Protein AF-A0A2D6TQH8-F1 (afdb_monomer_lite)

Structure (mmCIF, N/CA/C/O backbone):
data_AF-A0A2D6TQH8-F1
#
_entry.id   AF-A0A2D6TQH8-F1
#
loop_
_atom_site.group_PDB
_atom_site.id
_atom_site.type_symbol
_atom_site.label_atom_id
_atom_site.label_alt_id
_atom_site.label_comp_id
_atom_site.label_asym_id
_atom_site.label_entity_id
_atom_site.label_seq_id
_atom_site.pdbx_PDB_ins_code
_atom_site.Cartn_x
_atom_site.Cartn_y
_atom_site.Cartn_z
_atom_site.occupancy
_atom_site.B_iso_or_equiv
_atom_site.auth_seq_id
_atom_site.auth_comp_id
_atom_site.auth_asym_id
_atom_site.auth_atom_id
_atom_site.pdbx_PDB_model_num
ATOM 1 N N . MET A 1 1 ? 30.061 8.045 -12.617 1.00 56.84 1 MET A N 1
ATOM 2 C CA . MET A 1 1 ? 29.041 8.283 -13.658 1.00 56.84 1 MET A CA 1
ATOM 3 C C . MET A 1 1 ? 27.786 7.556 -13.220 1.00 56.84 1 MET A C 1
ATOM 5 O O . MET A 1 1 ? 27.907 6.406 -12.828 1.00 56.84 1 MET A O 1
ATOM 9 N N . VAL A 1 2 ? 26.632 8.225 -13.173 1.00 66.69 2 VAL A N 1
ATOM 10 C CA . VAL A 1 2 ? 25.347 7.520 -13.062 1.00 66.69 2 VAL A CA 1
ATOM 11 C C . VAL A 1 2 ? 25.075 6.978 -14.456 1.00 66.69 2 VAL A C 1
ATOM 13 O O . VAL A 1 2 ? 25.034 7.773 -15.393 1.00 66.69 2 VAL A O 1
ATOM 16 N N . ASP A 1 3 ? 24.977 5.659 -14.606 1.00 75.75 3 ASP A N 1
ATOM 17 C CA . ASP A 1 3 ? 24.680 5.060 -15.905 1.00 75.75 3 ASP A CA 1
ATOM 18 C C . ASP A 1 3 ? 23.343 5.597 -16.419 1.00 75.75 3 ASP A C 1
ATOM 20 O O . ASP A 1 3 ? 22.331 5.614 -15.707 1.00 75.75 3 ASP A O 1
ATOM 24 N N . GLU A 1 4 ? 23.348 6.094 -17.654 1.00 81.12 4 GLU A N 1
ATOM 25 C CA . GLU A 1 4 ? 22.143 6.603 -18.287 1.00 81.12 4 GLU A CA 1
ATOM 26 C C . GLU A 1 4 ? 21.173 5.444 -18.513 1.00 81.12 4 GLU A C 1
ATOM 28 O O . GLU A 1 4 ? 21.333 4.627 -19.419 1.00 81.12 4 GLU A O 1
ATOM 33 N N . LEU A 1 5 ? 20.145 5.378 -17.667 1.00 76.12 5 LEU A N 1
ATOM 34 C CA . LEU A 1 5 ? 19.058 4.419 -17.820 1.00 76.12 5 LEU A CA 1
ATOM 35 C C . LEU A 1 5 ? 18.413 4.565 -19.196 1.00 76.12 5 LEU A C 1
ATOM 37 O O . LEU A 1 5 ? 18.011 5.667 -19.600 1.00 76.12 5 LEU A O 1
ATOM 41 N N . LYS A 1 6 ? 18.235 3.431 -19.877 1.00 85.81 6 LYS A N 1
ATOM 42 C CA . LYS A 1 6 ? 17.532 3.400 -21.158 1.00 85.81 6 LYS A CA 1
ATOM 43 C C . LYS A 1 6 ? 16.090 3.882 -20.954 1.00 85.81 6 LYS A C 1
ATOM 45 O O . LYS A 1 6 ? 15.498 3.631 -19.900 1.00 85.81 6 LYS A O 1
ATOM 50 N N . PRO A 1 7 ? 15.464 4.528 -21.955 1.00 80.94 7 PRO A N 1
ATOM 51 C CA . PRO A 1 7 ? 14.090 5.026 -21.831 1.00 80.94 7 PRO A CA 1
ATOM 52 C C . PRO A 1 7 ? 13.079 3.962 -21.366 1.00 80.94 7 PRO A C 1
ATOM 54 O O . PRO A 1 7 ? 12.192 4.251 -20.565 1.00 80.94 7 PRO A O 1
ATOM 57 N N . ILE A 1 8 ? 13.259 2.712 -21.806 1.00 84.00 8 ILE A N 1
ATOM 58 C CA . ILE A 1 8 ? 12.422 1.565 -21.419 1.00 84.00 8 ILE A CA 1
ATOM 59 C C . ILE A 1 8 ? 12.549 1.263 -19.922 1.00 84.00 8 ILE A C 1
ATOM 61 O O . ILE A 1 8 ? 11.548 1.051 -19.239 1.00 84.00 8 ILE A O 1
ATOM 65 N N . GLU A 1 9 ? 13.772 1.290 -19.394 1.00 84.12 9 GLU A N 1
ATOM 66 C CA . GLU A 1 9 ? 14.041 1.031 -17.980 1.00 84.12 9 GLU A CA 1
ATOM 67 C C . GLU A 1 9 ? 13.422 2.133 -17.117 1.00 84.12 9 GLU A C 1
ATOM 69 O O . GLU A 1 9 ? 12.749 1.829 -16.134 1.00 84.12 9 GLU A O 1
ATOM 74 N N . LYS A 1 10 ? 13.540 3.405 -17.531 1.00 85.56 10 LYS A N 1
ATOM 75 C CA . LYS A 1 10 ? 12.887 4.540 -16.852 1.00 85.56 10 LYS A CA 1
ATOM 76 C C . LYS A 1 10 ? 11.368 4.370 -16.775 1.00 85.56 10 LYS A C 1
ATOM 78 O O . LYS A 1 10 ? 10.788 4.603 -15.712 1.00 85.56 10 LYS A O 1
ATOM 83 N N . SER A 1 11 ? 10.726 3.929 -17.861 1.00 85.69 11 SER A N 1
ATOM 84 C CA . SER A 1 11 ? 9.284 3.637 -17.866 1.00 85.69 11 SER A CA 1
ATOM 85 C C . SER A 1 11 ? 8.938 2.535 -16.865 1.00 85.69 11 SER A C 1
ATOM 87 O O . SER A 1 11 ? 8.070 2.716 -16.016 1.00 85.69 11 SER A O 1
ATOM 89 N N . TRP A 1 12 ? 9.681 1.427 -16.898 1.00 89.69 12 TRP A N 1
ATOM 90 C CA . TRP A 1 12 ? 9.498 0.299 -15.981 1.00 89.69 12 TRP A CA 1
ATOM 91 C C . TRP A 1 12 ? 9.680 0.675 -14.508 1.00 89.69 12 TRP A C 1
ATOM 93 O O . TRP A 1 12 ? 8.958 0.182 -13.639 1.00 89.69 12 TRP A O 1
ATOM 103 N N . PHE A 1 13 ? 10.653 1.532 -14.200 1.00 90.00 13 PHE A N 1
ATOM 104 C CA . PHE A 1 13 ? 10.841 2.051 -12.846 1.00 90.00 13 PHE A CA 1
ATOM 105 C C . PHE A 1 13 ? 9.678 2.945 -12.424 1.00 90.00 13 PHE A C 1
ATOM 107 O O . PHE A 1 13 ? 9.162 2.791 -11.319 1.00 90.00 13 PHE A O 1
ATOM 114 N N . THR A 1 14 ? 9.218 3.820 -13.317 1.00 91.44 14 THR A N 1
ATOM 115 C CA . THR A 1 14 ? 8.085 4.713 -13.049 1.00 91.44 14 THR A CA 1
ATOM 116 C C . THR A 1 14 ? 6.810 3.924 -12.750 1.00 91.44 14 THR A C 1
ATOM 118 O O . THR A 1 14 ? 6.098 4.240 -11.798 1.00 91.44 14 THR A O 1
ATOM 121 N N . ASP A 1 15 ? 6.537 2.858 -13.501 1.00 93.81 15 ASP A N 1
ATOM 122 C CA . ASP A 1 15 ? 5.350 2.029 -13.278 1.00 93.81 15 ASP A CA 1
ATOM 123 C C . ASP A 1 15 ? 5.429 1.236 -11.969 1.00 93.81 15 ASP A C 1
ATOM 125 O O . ASP A 1 15 ? 4.433 1.135 -11.249 1.00 93.81 15 ASP A O 1
ATOM 129 N N . ARG A 1 16 ? 6.622 0.756 -11.590 1.00 94.25 16 ARG A N 1
ATOM 130 C CA . ARG A 1 16 ? 6.845 0.133 -10.274 1.00 94.25 16 ARG A CA 1
ATOM 131 C C . ARG A 1 16 ? 6.635 1.113 -9.123 1.00 94.25 16 ARG A C 1
ATOM 133 O O . ARG A 1 16 ? 6.000 0.748 -8.136 1.00 94.25 16 ARG A O 1
ATOM 140 N N . ILE A 1 17 ? 7.112 2.351 -9.260 1.00 95.38 17 ILE A N 1
ATOM 141 C CA . ILE A 1 17 ? 6.891 3.409 -8.264 1.00 95.38 17 ILE A CA 1
ATOM 142 C C . ILE A 1 17 ? 5.392 3.684 -8.123 1.00 95.38 17 ILE A C 1
ATOM 144 O O . ILE A 1 17 ? 4.860 3.613 -7.019 1.00 95.38 17 ILE A O 1
ATOM 148 N N . ARG A 1 18 ? 4.685 3.891 -9.241 1.00 95.25 18 ARG A N 1
ATOM 149 C CA . ARG A 1 18 ? 3.231 4.123 -9.244 1.00 95.25 18 ARG A CA 1
ATOM 150 C C . ARG A 1 18 ? 2.453 2.979 -8.597 1.00 95.25 18 ARG A C 1
ATOM 152 O O . ARG A 1 18 ? 1.479 3.227 -7.888 1.00 95.25 18 ARG A O 1
ATOM 159 N N . LEU A 1 19 ? 2.856 1.731 -8.839 1.00 96.19 19 LEU A N 1
ATOM 160 C CA . LEU A 1 19 ? 2.239 0.565 -8.210 1.00 96.19 19 LEU A CA 1
ATOM 161 C C . LEU A 1 19 ? 2.453 0.572 -6.689 1.00 96.19 19 LEU A C 1
ATOM 163 O O . LEU A 1 19 ? 1.496 0.376 -5.939 1.00 96.19 19 LEU A O 1
ATOM 167 N N . GLY A 1 20 ? 3.682 0.838 -6.240 1.00 96.75 20 GLY A N 1
ATOM 168 C CA . GLY A 1 20 ? 4.015 0.951 -4.820 1.00 96.75 20 GLY A CA 1
ATOM 169 C C . GLY A 1 20 ? 3.236 2.067 -4.122 1.00 96.75 20 GLY A C 1
ATOM 170 O O . GLY A 1 20 ? 2.665 1.847 -3.057 1.00 96.75 20 GLY A O 1
ATOM 171 N N . GLU A 1 21 ? 3.131 3.240 -4.748 1.00 96.00 21 GLU A N 1
ATOM 172 C CA . GLU A 1 21 ? 2.353 4.366 -4.222 1.00 96.00 21 GLU A CA 1
ATOM 173 C C . GLU A 1 21 ? 0.868 4.028 -4.063 1.00 96.00 21 GLU A C 1
ATOM 175 O O . GLU A 1 21 ? 0.278 4.340 -3.027 1.00 96.00 21 GLU A O 1
ATOM 180 N N . ARG A 1 22 ? 0.258 3.362 -5.056 1.00 94.62 22 ARG A N 1
ATOM 181 C CA . ARG A 1 22 ? -1.138 2.899 -4.953 1.00 94.62 22 ARG A CA 1
ATOM 182 C C . ARG A 1 22 ? -1.310 1.901 -3.815 1.00 94.62 22 ARG A C 1
ATOM 184 O O . ARG A 1 22 ? -2.217 2.061 -3.008 1.00 94.62 22 ARG A O 1
ATOM 191 N N . TYR A 1 23 ? -0.413 0.922 -3.709 1.00 96.50 23 TYR A N 1
ATOM 192 C CA . TYR A 1 23 ? -0.458 -0.067 -2.634 1.00 96.50 23 TYR A CA 1
ATOM 193 C C . TYR A 1 23 ? -0.363 0.581 -1.244 1.00 96.50 23 TYR A C 1
ATOM 195 O O . TYR A 1 23 ? -1.108 0.216 -0.333 1.00 96.50 23 TYR A O 1
ATOM 203 N N . LEU A 1 24 ? 0.524 1.567 -1.076 1.00 94.81 24 LEU A N 1
ATOM 204 C CA . LEU A 1 24 ? 0.675 2.289 0.187 1.00 94.81 24 LEU A CA 1
ATOM 205 C C . LEU A 1 24 ? -0.561 3.131 0.516 1.00 94.81 24 LEU A C 1
ATOM 207 O O . LEU A 1 24 ? -1.004 3.112 1.665 1.00 94.81 24 LEU A O 1
ATOM 211 N N . ARG A 1 25 ? -1.156 3.815 -0.471 1.00 93.44 25 ARG A N 1
ATOM 212 C CA . ARG A 1 25 ? -2.426 4.540 -0.286 1.00 93.44 25 ARG A CA 1
ATOM 213 C C . ARG A 1 25 ? -3.546 3.602 0.157 1.00 93.44 25 ARG A C 1
ATOM 215 O O . ARG A 1 25 ? -4.168 3.868 1.178 1.00 93.44 25 ARG A O 1
ATOM 222 N N . ASP A 1 26 ? -3.709 2.457 -0.502 1.00 93.62 26 ASP A N 1
ATOM 223 C CA . ASP A 1 26 ? -4.710 1.456 -0.116 1.00 93.62 26 ASP A CA 1
ATOM 224 C C . ASP A 1 26 ? -4.484 0.926 1.309 1.00 93.62 26 ASP A C 1
ATOM 226 O O . ASP A 1 26 ? -5.436 0.670 2.052 1.00 93.62 26 ASP A O 1
ATOM 230 N N . CYS A 1 27 ? -3.224 0.743 1.719 1.00 91.19 27 CYS A N 1
ATOM 231 C CA . CYS A 1 27 ? -2.889 0.356 3.089 1.00 91.19 27 CYS A CA 1
ATOM 232 C C . CYS A 1 27 ? -3.297 1.436 4.097 1.00 91.19 27 CYS A C 1
ATOM 234 O O . CYS A 1 27 ? -3.909 1.115 5.121 1.00 91.19 27 CYS A O 1
ATOM 236 N N . ILE A 1 28 ? -2.991 2.702 3.801 1.00 91.12 28 ILE A N 1
ATOM 237 C CA . ILE A 1 28 ? -3.370 3.845 4.638 1.00 91.12 28 ILE A CA 1
ATOM 238 C C . ILE A 1 28 ? -4.891 3.937 4.740 1.00 91.12 28 ILE A C 1
ATOM 240 O O . ILE A 1 28 ? -5.408 4.017 5.852 1.00 91.12 28 ILE A O 1
ATOM 244 N N . ASP A 1 29 ? -5.611 3.829 3.626 1.00 88.81 29 ASP A N 1
ATOM 245 C CA . ASP A 1 29 ? -7.072 3.894 3.603 1.00 88.81 29 ASP A CA 1
ATOM 246 C C . ASP A 1 29 ? -7.693 2.747 4.402 1.00 88.81 29 ASP A C 1
ATOM 248 O O . ASP A 1 29 ? -8.632 2.952 5.172 1.00 88.81 29 ASP A O 1
ATOM 252 N N . LYS A 1 30 ? -7.143 1.530 4.312 1.00 89.38 30 LYS A N 1
ATOM 253 C CA . LYS A 1 30 ? -7.583 0.399 5.147 1.00 89.38 30 LYS A CA 1
ATOM 254 C C . LYS A 1 30 ? -7.370 0.666 6.635 1.00 89.38 30 LYS A C 1
ATOM 256 O O . LYS A 1 30 ? -8.238 0.321 7.436 1.00 89.38 30 LYS A O 1
ATOM 261 N N . ILE A 1 31 ? -6.242 1.259 7.023 1.00 87.25 31 ILE A N 1
ATOM 262 C CA .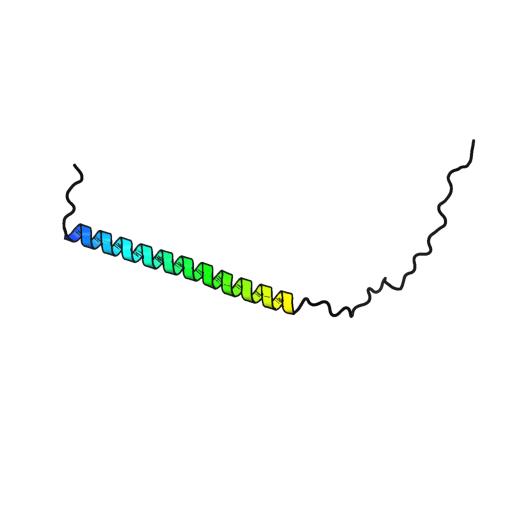 ILE A 1 31 ? -5.961 1.612 8.423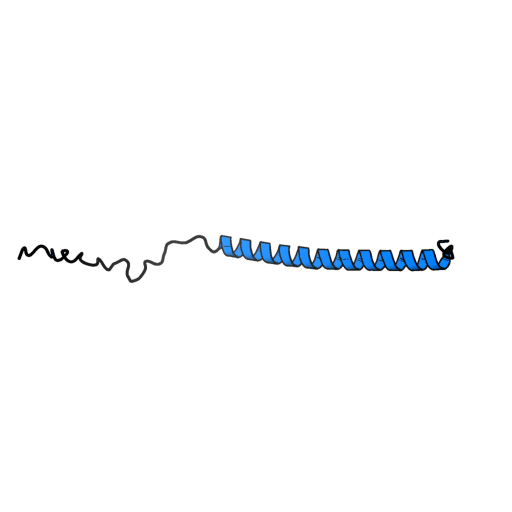 1.00 87.25 31 ILE A CA 1
ATOM 263 C C . ILE A 1 31 ? -6.894 2.738 8.886 1.00 87.25 31 ILE A C 1
ATOM 265 O O . ILE A 1 31 ? -7.525 2.624 9.938 1.00 87.25 31 ILE A O 1
ATOM 269 N N . ALA A 1 32 ? -7.038 3.795 8.089 1.00 82.75 32 ALA A N 1
ATOM 270 C CA . ALA A 1 32 ? -7.889 4.939 8.384 1.00 82.75 32 ALA A CA 1
ATOM 271 C C . ALA A 1 32 ? -9.361 4.526 8.524 1.00 82.75 32 ALA A C 1
ATOM 273 O O . ALA A 1 32 ? -10.007 4.896 9.504 1.00 82.75 32 ALA A O 1
ATOM 274 N N . ASN A 1 33 ? -9.870 3.683 7.622 1.00 77.19 33 ASN A N 1
ATOM 275 C CA . ASN A 1 33 ? -11.246 3.190 7.662 1.00 77.19 33 ASN A CA 1
ATOM 276 C C . ASN A 1 33 ? -11.498 2.219 8.826 1.00 77.19 33 ASN A C 1
ATOM 278 O O . ASN A 1 33 ? -12.544 2.298 9.473 1.00 77.19 33 ASN A O 1
ATOM 282 N N . LYS A 1 34 ? -10.533 1.352 9.171 1.00 72.06 34 LYS A N 1
ATOM 283 C CA . LYS A 1 34 ? -10.603 0.534 10.399 1.00 72.06 34 LYS A CA 1
ATOM 284 C C . LYS A 1 34 ? -10.689 1.413 11.645 1.00 72.06 34 LYS A C 1
ATOM 286 O O . LYS A 1 34 ? -11.514 1.160 12.523 1.00 72.06 34 LYS A O 1
ATOM 291 N N . ASN A 1 35 ? -9.890 2.476 11.693 1.00 62.25 35 ASN A N 1
ATOM 292 C CA . ASN A 1 35 ? -9.893 3.430 12.797 1.00 62.25 35 ASN A CA 1
ATOM 293 C C . ASN A 1 35 ? -11.181 4.262 12.842 1.00 62.25 35 ASN A C 1
ATOM 295 O O . ASN A 1 35 ? -11.684 4.526 13.930 1.00 62.25 35 ASN A O 1
ATOM 299 N N . ALA A 1 36 ? -11.753 4.640 11.698 1.00 62.06 36 ALA A N 1
ATOM 300 C CA . ALA A 1 36 ? -13.038 5.334 11.634 1.00 62.06 36 ALA A CA 1
ATOM 301 C C . ALA A 1 36 ? -14.179 4.448 12.158 1.00 62.06 36 ALA A C 1
ATOM 303 O O . ALA A 1 36 ? -14.987 4.890 12.975 1.00 62.06 36 ALA A O 1
ATOM 304 N N . TYR A 1 37 ? -14.201 3.169 11.772 1.00 58.25 37 TYR A N 1
ATOM 305 C CA . TYR A 1 37 ? -15.176 2.205 12.279 1.00 58.25 37 TYR A CA 1
ATOM 306 C C . TYR A 1 37 ? -15.021 1.958 13.788 1.00 58.25 37 TYR A C 1
ATOM 308 O O . TYR A 1 37 ? -16.014 1.950 14.517 1.00 58.25 37 TYR A O 1
ATOM 316 N N . ALA A 1 38 ? -13.785 1.824 14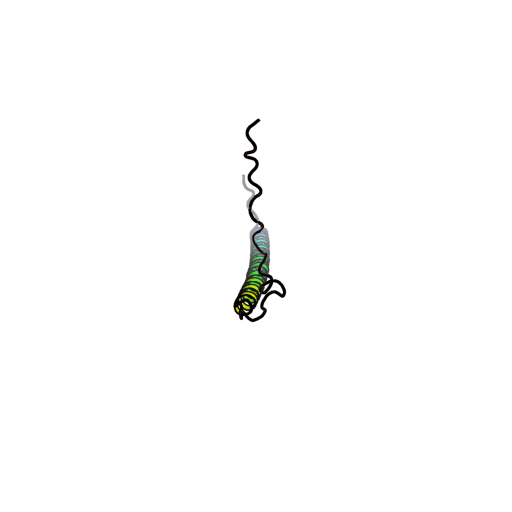.281 1.00 59.25 38 ALA A N 1
ATOM 317 C CA . ALA A 1 38 ? -13.506 1.682 15.709 1.00 59.25 38 ALA A CA 1
ATOM 318 C C . ALA A 1 38 ? -13.913 2.934 16.504 1.00 59.25 38 ALA A C 1
ATOM 320 O O . ALA A 1 38 ? -14.580 2.814 17.529 1.00 59.25 38 ALA A O 1
ATOM 321 N N . LYS A 1 39 ? -13.606 4.139 16.006 1.00 59.81 39 LYS A N 1
ATOM 322 C CA . LYS A 1 39 ? -14.018 5.410 16.626 1.00 59.81 39 LYS A CA 1
ATOM 323 C C . LYS A 1 39 ? -15.539 5.564 16.670 1.00 59.81 39 LYS A C 1
ATOM 325 O O . LYS A 1 39 ? -16.073 5.960 17.701 1.00 59.81 39 LYS A O 1
ATOM 330 N N . ASN A 1 40 ? -16.246 5.193 15.603 1.00 59.59 40 ASN A N 1
ATOM 331 C CA . ASN A 1 40 ? -17.711 5.221 15.576 1.00 59.59 40 ASN A CA 1
ATOM 332 C C . ASN A 1 40 ? -18.331 4.187 16.529 1.00 59.59 40 ASN A C 1
ATOM 334 O O . ASN A 1 40 ? -19.350 4.469 17.156 1.00 59.59 40 ASN A O 1
ATOM 338 N N . LYS A 1 41 ? -17.710 3.010 16.692 1.00 59.59 41 LYS A N 1
ATOM 339 C CA . LYS A 1 41 ? -18.117 2.029 17.711 1.00 59.59 41 LYS A CA 1
ATOM 340 C C . LYS A 1 41 ? -17.888 2.526 19.135 1.00 59.59 41 LYS A C 1
ATOM 342 O O . LYS A 1 41 ? -18.747 2.304 19.979 1.00 59.59 41 LYS A O 1
ATOM 347 N N . ILE A 1 42 ? -16.765 3.194 19.396 1.00 59.25 42 ILE A N 1
ATOM 348 C CA . ILE A 1 42 ? -16.458 3.766 20.713 1.00 59.25 42 ILE A CA 1
ATOM 349 C C . ILE A 1 42 ? -17.465 4.867 21.061 1.00 59.25 42 ILE A C 1
ATOM 351 O O . ILE A 1 42 ? -18.044 4.821 22.139 1.00 59.25 42 ILE A O 1
ATOM 355 N N . LYS A 1 43 ? -17.763 5.785 20.130 1.00 59.06 43 LYS A N 1
ATOM 356 C CA . LYS A 1 43 ? -18.778 6.833 20.340 1.00 59.06 43 LYS A CA 1
ATOM 357 C C . LYS A 1 43 ? -20.169 6.263 20.632 1.00 59.06 43 LYS A C 1
ATOM 359 O O . LYS A 1 43 ? -20.804 6.689 21.584 1.00 59.06 43 LYS A O 1
ATOM 364 N N . LYS A 1 44 ? -20.604 5.239 19.884 1.00 58.28 44 LYS A N 1
ATOM 365 C CA . LYS A 1 44 ? -21.882 4.549 20.146 1.00 58.28 44 LYS A CA 1
ATOM 366 C C . LYS A 1 44 ? -21.927 3.805 21.483 1.00 58.28 44 LYS A C 1
ATOM 368 O O . LYS A 1 44 ? -23.016 3.540 21.978 1.00 58.28 44 LYS A O 1
ATOM 373 N N . ARG A 1 45 ? -20.775 3.398 22.027 1.00 53.69 45 ARG A N 1
ATOM 374 C CA . ARG A 1 45 ? -20.696 2.775 23.354 1.00 53.69 45 ARG A CA 1
ATOM 375 C C . ARG A 1 45 ? -20.789 3.839 24.448 1.00 53.69 45 ARG A C 1
ATOM 377 O O . ARG A 1 45 ? -21.580 3.665 25.355 1.00 53.69 45 ARG A O 1
ATOM 384 N N . GLN A 1 46 ? -20.110 4.974 24.271 1.00 55.41 46 GLN A N 1
ATOM 385 C CA . GLN A 1 46 ? -20.193 6.114 25.190 1.00 55.41 46 GLN A CA 1
ATOM 386 C C . GLN A 1 46 ? -21.592 6.751 25.251 1.00 55.41 46 GLN A C 1
ATOM 388 O O . GLN A 1 46 ? -22.024 7.115 26.332 1.00 55.41 46 GLN A O 1
ATOM 393 N N . GLU A 1 47 ? -22.336 6.818 24.140 1.00 52.94 47 GLU A N 1
ATOM 394 C CA . GLU A 1 47 ? -23.749 7.260 24.145 1.00 52.94 47 GLU A CA 1
ATOM 395 C C . GLU A 1 47 ? -24.698 6.296 24.882 1.00 52.94 47 GLU A C 1
ATOM 397 O O . GLU A 1 47 ? -25.809 6.680 25.225 1.00 52.94 47 GLU A O 1
ATOM 402 N N . LYS A 1 48 ? -24.292 5.040 25.112 1.00 53.91 48 LYS A N 1
ATOM 403 C CA . LYS A 1 48 ? -25.053 4.067 25.915 1.00 53.91 48 LYS A CA 1
ATOM 404 C C . LYS A 1 48 ? -24.578 3.966 27.365 1.00 53.91 48 LYS A C 1
ATOM 406 O O . LYS A 1 48 ? -25.213 3.258 28.138 1.00 53.91 48 LYS A O 1
A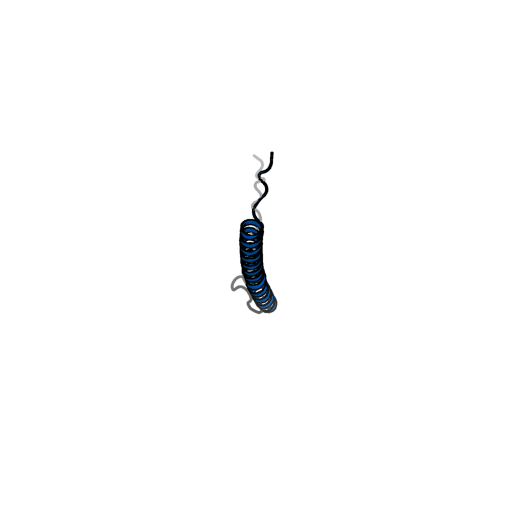TOM 411 N N . ASP A 1 49 ? -23.488 4.649 27.701 1.00 47.00 49 ASP A N 1
ATOM 412 C CA . ASP A 1 49 ? -22.917 4.725 29.044 1.00 47.00 49 ASP A CA 1
ATOM 413 C C . ASP A 1 49 ? -23.264 6.082 29.702 1.00 47.00 49 ASP A C 1
ATOM 415 O O . ASP A 1 49 ? -22.513 6.575 30.543 1.00 47.00 49 ASP A O 1
ATOM 419 N N . GLU A 1 50 ? -24.389 6.715 29.334 1.00 49.91 50 GLU A N 1
ATOM 420 C CA . GLU A 1 50 ? -25.040 7.620 30.288 1.00 49.91 50 GLU A CA 1
ATOM 421 C C . GLU A 1 50 ? -25.520 6.761 31.466 1.00 49.91 50 GLU A C 1
ATOM 423 O O . GLU A 1 50 ? -26.204 5.754 31.246 1.00 49.91 50 GLU A O 1
ATOM 428 N N . PRO A 1 51 ? -25.156 7.094 32.716 1.00 45.88 51 PRO A N 1
ATOM 429 C CA . PRO A 1 51 ? -25.683 6.378 33.853 1.00 45.88 51 PRO A CA 1
ATOM 430 C C . PRO A 1 51 ? -27.141 6.811 34.007 1.00 45.88 51 PRO A C 1
ATOM 432 O O . PRO A 1 51 ? -27.424 7.860 34.584 1.00 45.88 51 PRO A O 1
ATOM 435 N N . GLU A 1 52 ? -28.088 6.002 33.529 1.00 50.47 52 GLU A N 1
ATOM 436 C CA . GLU A 1 52 ? -29.347 5.909 34.262 1.00 50.47 52 GLU A CA 1
ATOM 437 C C . GLU A 1 52 ? -28.998 5.310 35.627 1.00 50.47 52 GLU A C 1
ATOM 439 O O . GLU A 1 52 ? -28.858 4.099 35.810 1.00 50.47 52 GLU A O 1
ATOM 444 N N . ASP A 1 53 ? -28.746 6.224 36.560 1.00 54.06 53 ASP A N 1
ATOM 445 C CA . ASP A 1 53 ? -28.623 6.020 37.992 1.00 54.06 53 ASP A CA 1
ATOM 446 C C . ASP A 1 53 ? -29.914 5.356 38.501 1.00 54.06 53 ASP A C 1
ATOM 448 O O . ASP A 1 53 ? -30.892 6.006 38.863 1.00 54.06 53 ASP A O 1
ATOM 452 N N . GLY A 1 54 ? -29.968 4.029 38.380 1.00 57.69 54 GLY A N 1
ATOM 453 C CA . GLY A 1 54 ? -31.177 3.237 38.603 1.00 57.69 54 GLY A CA 1
ATOM 454 C C . GLY A 1 54 ? -30.931 1.891 39.276 1.00 57.69 54 GLY A C 1
ATOM 455 O O . GLY A 1 54 ? -31.855 1.089 39.380 1.00 57.69 54 GLY A O 1
ATOM 456 N N . ASN A 1 55 ? -29.714 1.622 39.754 1.00 61.72 55 ASN A N 1
ATOM 457 C CA . ASN A 1 55 ? -29.448 0.460 40.598 1.00 61.72 55 ASN A CA 1
ATOM 458 C C . ASN A 1 55 ? -28.838 0.923 41.922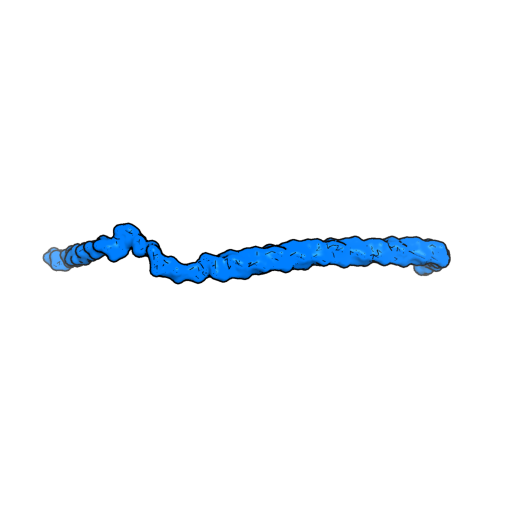 1.00 61.72 55 ASN A C 1
ATOM 460 O O . ASN A 1 55 ? -27.622 1.108 41.984 1.00 61.72 55 ASN A O 1
ATOM 464 N N . PRO A 1 56 ? -29.648 1.100 42.985 1.00 65.75 56 PRO A N 1
ATOM 465 C CA . PRO A 1 56 ? -29.088 1.295 44.311 1.00 65.75 56 PRO A CA 1
ATOM 466 C C . PRO A 1 56 ? -28.263 0.053 44.648 1.00 65.75 56 PRO A C 1
ATOM 468 O O . PRO A 1 56 ? -28.747 -1.080 44.532 1.00 65.75 56 PRO A O 1
ATOM 471 N N . SER A 1 57 ? -27.007 0.259 45.038 1.00 64.50 57 SER A N 1
ATOM 472 C CA . SER A 1 57 ? -26.166 -0.828 45.517 1.00 64.50 57 SER A CA 1
ATOM 473 C C . SER A 1 57 ? -26.905 -1.515 46.671 1.00 64.50 57 SER A C 1
ATOM 475 O O . SER A 1 57 ? -27.441 -0.825 47.545 1.00 64.50 57 SER A O 1
ATOM 477 N N . PRO A 1 58 ? -26.938 -2.860 46.747 1.00 66.75 58 PRO A N 1
ATOM 478 C CA . PRO A 1 58 ? -27.583 -3.569 47.858 1.00 66.75 58 PRO A CA 1
ATOM 479 C C . PRO A 1 58 ? -27.056 -3.151 49.241 1.00 66.75 58 PRO A C 1
ATOM 481 O O . PRO A 1 58 ? -27.705 -3.402 50.255 1.00 66.75 58 PRO A O 1
ATOM 484 N N . TYR A 1 59 ? -25.889 -2.504 49.273 1.00 65.38 59 TYR A N 1
ATOM 485 C CA . TYR A 1 59 ? -25.205 -2.044 50.471 1.00 65.38 59 TYR A CA 1
ATOM 486 C C . TYR A 1 59 ? -25.478 -0.568 50.822 1.00 65.38 59 TYR A C 1
ATOM 488 O O . TYR A 1 59 ? -25.117 -0.156 51.920 1.00 65.38 59 TYR A O 1
ATOM 496 N N . ASP A 1 60 ? -26.172 0.213 49.979 1.00 63.16 60 ASP A N 1
ATOM 497 C CA . ASP A 1 60 ? -26.466 1.640 50.247 1.00 63.16 60 ASP A CA 1
ATOM 498 C C . ASP A 1 60 ? -27.386 1.850 51.462 1.00 63.16 60 ASP A C 1
ATOM 500 O O . ASP A 1 60 ? -27.430 2.928 52.050 1.00 63.16 60 ASP A O 1
ATOM 504 N N . LYS A 1 61 ? -28.118 0.809 51.875 1.00 61.88 61 LYS A N 1
ATOM 505 C CA . LYS A 1 61 ? -28.989 0.836 53.063 1.00 61.88 61 LYS A CA 1
ATOM 506 C C . LYS A 1 61 ? -28.292 0.383 54.346 1.00 61.88 61 LYS A C 1
ATOM 508 O O . LYS A 1 61 ? -28.928 0.353 55.398 1.00 61.88 61 LYS A O 1
ATOM 513 N N . LEU A 1 62 ? -27.014 0.012 54.286 1.00 65.12 62 LEU A N 1
ATOM 514 C CA . LEU A 1 62 ? -26.266 -0.416 55.464 1.00 65.12 62 LEU A CA 1
ATOM 515 C C . LEU A 1 62 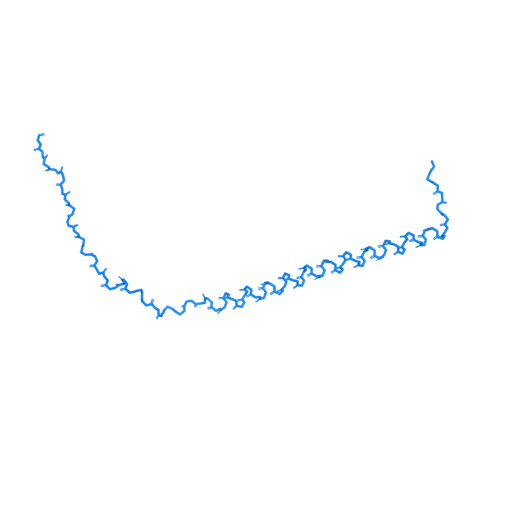? -25.593 0.798 56.099 1.00 65.12 62 LEU A C 1
ATOM 517 O O . LEU A 1 62 ? -24.454 1.144 55.798 1.00 65.12 62 LEU A O 1
ATOM 521 N N . SER A 1 63 ? -26.306 1.446 57.018 1.00 67.62 63 SER A N 1
ATOM 522 C CA . SER A 1 63 ? -25.685 2.398 57.932 1.00 67.62 63 SER A CA 1
ATOM 523 C C . SER A 1 63 ? -24.769 1.628 58.884 1.00 67.62 63 SER A C 1
ATOM 525 O O . SER A 1 63 ? -25.232 1.015 59.848 1.00 67.62 63 SER A O 1
ATOM 527 N N . ILE A 1 64 ? -23.467 1.633 58.608 1.00 68.44 64 ILE A N 1
ATOM 528 C CA . ILE A 1 64 ? -22.462 1.137 59.548 1.00 68.44 64 ILE A CA 1
ATOM 529 C C . ILE A 1 64 ? -22.522 2.064 60.765 1.00 68.44 64 ILE A C 1
ATOM 531 O O . ILE A 1 64 ? -22.195 3.250 60.673 1.00 68.44 64 ILE A O 1
ATOM 535 N N . SER A 1 65 ? -23.001 1.538 61.895 1.00 67.88 65 SER A N 1
ATOM 536 C CA . SER A 1 65 ? -22.919 2.225 63.182 1.00 67.88 65 SER A CA 1
ATOM 537 C C . SER A 1 65 ? -21.453 2.555 63.427 1.00 67.88 65 SER A C 1
ATOM 539 O O . SER A 1 65 ? -20.627 1.648 63.507 1.00 67.88 65 SER A O 1
ATOM 541 N N . LYS A 1 66 ? -21.115 3.845 63.496 1.00 68.00 66 LYS A N 1
ATOM 542 C CA . LYS A 1 66 ? -19.768 4.279 63.867 1.00 68.00 66 LYS A CA 1
ATOM 543 C C . LYS A 1 66 ? -19.542 3.840 65.311 1.00 68.00 66 LYS A C 1
ATOM 545 O O . LYS A 1 66 ? -20.030 4.495 66.231 1.00 68.00 66 LYS A O 1
ATOM 550 N N . GLU A 1 67 ? -18.872 2.707 65.504 1.00 67.00 67 GLU A N 1
ATOM 551 C CA . GLU A 1 67 ? -18.386 2.319 66.821 1.00 67.00 67 GLU A CA 1
ATOM 552 C C . GLU A 1 67 ? -17.547 3.463 67.387 1.00 67.00 67 GLU A C 1
ATOM 554 O O . GLU A 1 67 ? -16.781 4.131 66.684 1.00 67.00 67 GLU A O 1
ATOM 559 N N . LYS A 1 68 ? -17.781 3.739 68.668 1.00 68.81 68 LYS A N 1
ATOM 560 C CA . LYS A 1 68 ? -17.095 4.791 69.406 1.00 68.81 68 LYS A CA 1
ATOM 561 C C . LYS A 1 68 ? -15.600 4.451 69.373 1.00 68.81 68 LYS A C 1
ATOM 563 O O . LYS A 1 68 ? -15.266 3.327 69.744 1.00 68.81 68 LYS A O 1
ATOM 568 N N . PRO A 1 69 ? -14.709 5.356 68.931 1.00 68.62 69 PRO A N 1
ATOM 569 C CA . PRO A 1 69 ? -13.284 5.064 68.952 1.00 68.62 69 PRO A CA 1
ATOM 570 C C . PRO A 1 69 ? -12.896 4.734 70.393 1.00 68.62 69 PRO A C 1
ATOM 572 O O . PRO A 1 69 ? -13.174 5.515 71.306 1.00 68.62 69 PRO A O 1
ATOM 575 N N . HIS A 1 70 ? -12.321 3.551 70.602 1.00 64.75 70 HIS A N 1
ATOM 576 C CA . HIS A 1 70 ? -11.722 3.204 71.880 1.00 64.75 70 HIS A CA 1
ATOM 577 C C . HIS A 1 70 ? -10.589 4.206 72.133 1.00 64.75 70 HIS A C 1
ATOM 579 O O . HIS A 1 70 ? -9.605 4.233 71.396 1.00 64.75 70 HIS A O 1
ATOM 585 N N . SER A 1 71 ? -10.780 5.086 73.120 1.00 66.94 71 SER A N 1
ATOM 586 C CA . SER A 1 71 ? -9.713 5.941 73.638 1.00 66.94 71 SER A CA 1
ATOM 587 C C . SER A 1 71 ? -8.705 5.024 74.325 1.00 66.94 71 SER A C 1
ATOM 589 O O . SER A 1 71 ? -9.071 4.259 75.214 1.00 66.94 71 SER A O 1
ATOM 591 N N . LEU A 1 72 ? -7.463 5.064 73.848 1.00 67.81 72 LEU A N 1
ATOM 592 C CA . LEU A 1 72 ? -6.308 4.404 74.454 1.00 67.81 72 LEU A CA 1
ATOM 593 C C . LEU A 1 72 ? -5.575 5.370 75.398 1.00 67.81 72 LEU A C 1
ATOM 595 O O . LEU A 1 72 ? -4.355 5.323 75.491 1.00 67.81 72 LEU A O 1
ATOM 599 N N . ASP A 1 73 ? -6.311 6.249 76.079 1.00 64.31 73 ASP A N 1
ATOM 600 C CA . ASP A 1 73 ? -5.749 7.121 77.111 1.00 64.31 73 ASP A CA 1
ATOM 601 C C . ASP A 1 73 ? -6.097 6.544 78.491 1.00 64.31 73 ASP A C 1
ATOM 603 O O . ASP A 1 73 ? -6.829 7.140 79.278 1.00 64.31 73 ASP A O 1
ATOM 607 N N . GLU A 1 74 ? -5.604 5.337 78.775 1.00 59.72 74 GLU A N 1
ATOM 608 C CA . GLU A 1 74 ? -5.320 4.955 80.159 1.00 59.72 74 GLU A CA 1
ATOM 609 C C . GLU A 1 74 ? -3.892 5.425 80.452 1.00 59.72 74 GLU A C 1
ATOM 611 O O . GLU A 1 74 ? -2.918 4.816 80.010 1.00 59.72 74 GLU A O 1
ATOM 616 N N . GLU A 1 75 ? -3.781 6.559 81.149 1.00 58.50 75 GLU A N 1
ATOM 617 C CA . GLU A 1 75 ? -2.545 6.965 81.817 1.00 58.50 75 GLU A CA 1
ATOM 618 C C . GLU A 1 75 ? -2.124 5.850 82.791 1.00 58.50 75 GLU A C 1
ATOM 620 O O . GLU A 1 75 ? -2.859 5.523 83.727 1.00 58.50 75 GLU A O 1
ATOM 625 N N . ILE A 1 76 ? -0.935 5.284 82.571 1.00 50.66 76 ILE A N 1
ATOM 626 C CA . ILE A 1 76 ? -0.148 4.569 83.586 1.00 50.66 76 ILE A CA 1
ATOM 627 C C . ILE A 1 76 ? 1.168 5.320 83.750 1.00 50.66 76 ILE A C 1
ATOM 629 O O . ILE A 1 76 ? 1.812 5.595 82.710 1.00 50.66 76 ILE A O 1
#

Radius of gyration: 34.95 Å; chains: 1; bounding box: 60×12×105 Å

Secondary structure (DSSP, 8-state):
------HHHHHHHHHHHHHHHHHHHHHHHHHHHHHHHHHHHHHHHHTT-S-------TTTT-----PPP-------

Foldseek 3Di:
DPPPDDPVVVVVVVVVVVVVVVVVVVVVVVVVVVVVVVVVVVVVVVVVPPDPVDDDDPCVPDPDDPDDPPDPPPDD

Sequence (76 aa):
MVDELKPIEKSWFTDRIRLGERYLRDCIDKIANKNAYAKNKIKKRQEKDEPEDGNPSPYDKLSISKEKPHSLDEEI

pLDDT: mean 72.31, std 15.2, range [45.88, 96.75]